Protein AF-A0A2T2TVU3-F1 (afdb_monomer_lite)

Structure (mmCIF, N/CA/C/O backbone):
data_AF-A0A2T2TVU3-F1
#
_entry.id   AF-A0A2T2TVU3-F1
#
loop_
_atom_site.group_PDB
_atom_site.id
_atom_site.type_symbol
_atom_site.label_atom_id
_atom_site.label_alt_id
_atom_site.label_comp_id
_atom_site.label_asym_id
_atom_site.label_entity_id
_atom_site.label_seq_id
_atom_site.pdbx_PDB_ins_code
_atom_site.Cartn_x
_atom_site.Cartn_y
_atom_site.Cartn_z
_atom_site.occupancy
_atom_site.B_iso_or_equiv
_atom_site.auth_seq_id
_atom_site.auth_comp_id
_atom_site.auth_asym_id
_atom_site.auth_atom_id
_atom_site.pdbx_PDB_model_num
ATOM 1 N N . MET A 1 1 ? -30.299 -0.963 51.025 1.00 73.56 1 MET A N 1
ATOM 2 C CA . MET A 1 1 ? -28.888 -1.303 50.717 1.00 73.56 1 MET A CA 1
ATOM 3 C C . MET A 1 1 ? -28.713 -1.962 49.344 1.00 73.56 1 MET A C 1
ATOM 5 O O . MET A 1 1 ? -27.757 -1.612 48.672 1.00 73.56 1 MET A O 1
ATOM 9 N N . GLY A 1 2 ? -29.642 -2.803 48.860 1.00 74.25 2 GLY A N 1
ATOM 10 C CA . GLY A 1 2 ? -29.558 -3.370 47.497 1.00 74.25 2 GLY A CA 1
ATOM 11 C C . GLY A 1 2 ? -29.650 -2.352 46.344 1.00 74.25 2 GLY A C 1
ATOM 12 O O . GLY A 1 2 ? -29.022 -2.538 45.312 1.00 74.25 2 GLY A O 1
ATOM 13 N N . GLN A 1 3 ? -30.351 -1.227 46.528 1.00 79.12 3 GLN A N 1
ATOM 14 C CA . GLN A 1 3 ? -30.522 -0.211 45.477 1.00 79.12 3 GLN A CA 1
ATOM 15 C C . GLN A 1 3 ? -29.222 0.533 45.112 1.00 79.12 3 GLN A C 1
ATOM 17 O O . GLN A 1 3 ? -28.985 0.795 43.941 1.00 79.12 3 GLN A O 1
ATOM 22 N N . GLN A 1 4 ? -28.349 0.839 46.079 1.00 75.56 4 GLN A N 1
ATOM 23 C CA . GLN A 1 4 ? -27.068 1.510 45.797 1.00 75.56 4 GLN A CA 1
ATOM 24 C C . GLN A 1 4 ? -26.039 0.565 45.166 1.00 75.56 4 GLN A C 1
ATOM 26 O O . GLN A 1 4 ? -25.264 0.979 44.311 1.00 75.56 4 GLN A O 1
ATOM 31 N N . GLN A 1 5 ? -26.062 -0.715 45.541 1.00 80.00 5 GLN A N 1
ATOM 32 C CA . GLN A 1 5 ? -25.186 -1.724 44.945 1.00 80.00 5 GLN A CA 1
ATOM 33 C C . GLN A 1 5 ? -25.555 -2.008 43.484 1.00 80.00 5 GLN A C 1
ATOM 35 O O . GLN A 1 5 ? -24.666 -2.170 42.651 1.00 80.00 5 GLN A O 1
ATOM 40 N N . LEU A 1 6 ? -26.850 -1.985 43.153 1.00 87.88 6 LEU A N 1
ATOM 41 C CA . LEU A 1 6 ? -27.307 -2.128 41.770 1.00 87.88 6 LEU A CA 1
ATOM 42 C C . LEU A 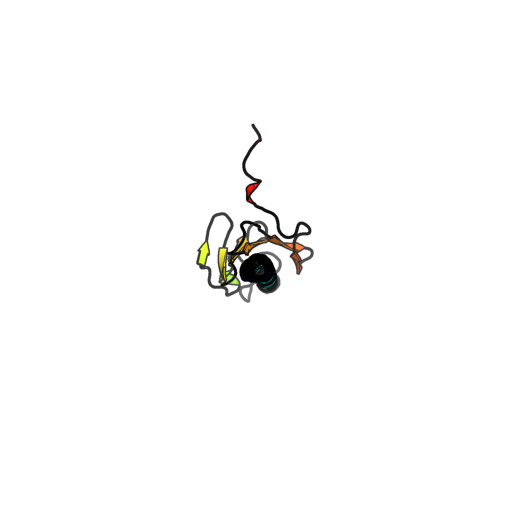1 6 ? -26.858 -0.957 40.884 1.00 87.88 6 LEU A C 1
ATOM 44 O O . LEU A 1 6 ? -26.488 -1.177 39.735 1.00 87.88 6 LEU A O 1
ATOM 48 N N . LEU A 1 7 ? -26.817 0.270 41.413 1.00 87.88 7 LEU A N 1
ATOM 49 C CA . LEU A 1 7 ? -26.373 1.439 40.645 1.00 87.88 7 LEU A CA 1
ATOM 50 C C . LEU A 1 7 ? -24.882 1.391 40.290 1.00 87.88 7 LEU A C 1
ATOM 52 O O . LEU A 1 7 ? -24.514 1.765 39.180 1.00 87.88 7 LEU A O 1
ATOM 56 N N . LEU A 1 8 ? -24.027 0.899 41.192 1.00 89.19 8 LEU A N 1
ATOM 57 C CA . LEU A 1 8 ? -22.591 0.765 40.914 1.00 89.19 8 LEU A CA 1
ATOM 58 C C . LEU A 1 8 ? -22.304 -0.298 39.850 1.00 89.19 8 LEU A C 1
ATOM 60 O O . LEU A 1 8 ? -21.421 -0.109 39.015 1.00 89.19 8 LEU A O 1
ATOM 64 N N . LEU A 1 9 ? -23.079 -1.385 39.842 1.00 90.94 9 LEU A N 1
ATOM 65 C CA . LEU A 1 9 ? -22.974 -2.418 38.813 1.00 90.94 9 LEU A CA 1
ATOM 66 C C . LEU A 1 9 ? -23.367 -1.875 37.434 1.00 90.94 9 LEU A C 1
ATOM 68 O O . LEU A 1 9 ? -22.658 -2.100 36.454 1.00 90.94 9 LEU A O 1
ATOM 72 N N . VAL A 1 10 ? -24.464 -1.117 37.370 1.00 93.81 10 VAL A N 1
ATOM 73 C CA . VAL A 1 10 ? -24.926 -0.485 36.127 1.00 93.81 10 VAL A CA 1
ATOM 74 C C . VAL A 1 10 ? -23.917 0.548 35.624 1.00 93.81 10 VAL A C 1
ATOM 76 O O . VAL A 1 10 ? -23.618 0.591 34.434 1.00 93.81 10 VAL A O 1
ATOM 79 N N . LEU A 1 11 ? -23.334 1.346 36.517 1.00 93.38 11 LEU A N 1
ATOM 80 C CA . LEU A 1 11 ? -22.298 2.298 36.130 1.00 93.38 11 LEU A CA 1
ATOM 81 C C . LEU A 1 11 ? -21.064 1.589 35.548 1.00 93.38 11 LEU A C 1
ATOM 83 O O . LEU A 1 11 ? -20.540 2.014 34.521 1.00 93.38 11 LEU A O 1
ATOM 87 N N . GLY A 1 12 ? -20.632 0.484 36.163 1.00 94.88 12 GLY A N 1
ATOM 88 C CA . GLY A 1 12 ? -19.490 -0.298 35.689 1.00 94.88 12 GLY A CA 1
ATOM 89 C C . GLY A 1 12 ? -19.687 -0.855 34.277 1.00 94.88 12 GLY A C 1
ATOM 90 O O . GLY A 1 12 ? -18.804 -0.710 33.434 1.00 94.88 12 GLY A O 1
ATOM 91 N N . ILE A 1 13 ? -20.854 -1.441 33.986 1.00 95.31 13 ILE A N 1
ATOM 92 C CA . ILE A 1 13 ? -21.112 -2.025 32.660 1.00 95.31 13 ILE A CA 1
ATOM 93 C C . ILE A 1 13 ? -21.234 -0.962 31.560 1.00 95.31 13 ILE A C 1
ATOM 95 O O . ILE A 1 13 ? -20.793 -1.206 30.439 1.00 95.31 13 ILE A O 1
ATOM 99 N N . VAL A 1 14 ? -21.752 0.232 31.873 1.00 95.75 14 VAL A N 1
ATOM 100 C CA . VAL A 1 14 ? -21.813 1.349 30.914 1.00 95.75 14 VAL A CA 1
ATOM 101 C C . VAL A 1 14 ? -20.408 1.800 30.516 1.00 95.75 14 VAL A C 1
ATOM 103 O O . VAL A 1 14 ? -20.136 1.986 29.331 1.00 95.75 14 VAL A O 1
ATOM 106 N N . ILE A 1 15 ? -19.497 1.923 31.485 1.00 95.56 15 ILE A N 1
ATOM 107 C CA . ILE A 1 15 ? -18.110 2.327 31.218 1.00 95.56 15 ILE A CA 1
ATOM 108 C C . ILE A 1 15 ? -17.402 1.284 30.343 1.00 95.56 15 ILE A C 1
ATOM 110 O O . ILE A 1 15 ? -16.770 1.645 29.352 1.00 95.56 15 ILE A O 1
ATOM 114 N N . VAL A 1 16 ? -17.542 -0.008 30.666 1.00 96.94 16 VAL A N 1
ATOM 115 C CA . VAL A 1 16 ? -16.946 -1.090 29.862 1.00 96.94 16 VAL A CA 1
ATOM 116 C C . VAL A 1 16 ? -17.532 -1.110 28.447 1.00 96.94 16 VAL A C 1
ATOM 118 O O . VAL A 1 16 ? -16.780 -1.246 27.486 1.00 96.94 16 VAL A O 1
ATOM 121 N N . GLY A 1 17 ? -18.846 -0.913 28.300 1.00 96.94 17 GLY A N 1
ATOM 122 C CA . GLY A 1 17 ? -19.506 -0.876 26.993 1.00 96.94 17 GLY A CA 1
ATOM 123 C C . GLY A 1 17 ? -18.943 0.210 26.073 1.00 96.94 17 GLY A C 1
ATOM 124 O O . GLY A 1 17 ? -18.627 -0.069 24.918 1.00 96.94 17 GLY A O 1
ATOM 125 N N . LEU A 1 18 ? -18.743 1.424 26.594 1.00 96.19 18 LEU A N 1
ATOM 126 C CA . LEU A 1 18 ? -18.152 2.522 25.821 1.00 96.19 18 LEU A CA 1
ATOM 127 C C . LEU A 1 18 ? -16.678 2.270 25.480 1.00 96.19 18 LEU A C 1
ATOM 129 O O . LEU A 1 18 ? -16.248 2.571 24.367 1.00 96.19 18 LEU A O 1
ATOM 133 N N . ALA A 1 19 ? -15.914 1.686 26.406 1.00 96.19 19 ALA A N 1
ATOM 134 C CA . ALA A 1 19 ? -14.506 1.372 26.179 1.00 96.19 19 ALA A CA 1
ATOM 135 C C . ALA A 1 19 ? -14.308 0.349 25.047 1.00 96.19 19 ALA A C 1
ATOM 137 O O . ALA A 1 19 ? -13.383 0.495 24.251 1.00 96.19 19 ALA A O 1
ATOM 138 N N . VAL A 1 20 ? -15.185 -0.656 24.939 1.00 97.06 20 VAL A N 1
ATOM 139 C CA . VAL A 1 20 ? -15.116 -1.660 23.863 1.00 97.06 20 VAL A CA 1
ATOM 140 C C . VAL A 1 20 ? -15.376 -1.024 22.499 1.00 97.06 20 VAL A C 1
ATOM 142 O O . VAL A 1 20 ? -14.613 -1.269 21.570 1.00 97.06 20 VAL A O 1
ATOM 145 N N . VAL A 1 21 ? -16.398 -0.172 22.377 1.00 96.38 21 VAL A N 1
ATOM 146 C CA . VAL A 1 21 ? -16.713 0.501 21.103 1.00 96.38 21 VAL A CA 1
ATOM 147 C C . VAL A 1 21 ? -15.573 1.423 20.670 1.00 96.38 21 VAL A C 1
ATOM 149 O O . VAL A 1 21 ? -15.148 1.369 19.519 1.00 96.38 21 VAL A O 1
ATOM 152 N N . ALA A 1 22 ? -15.022 2.214 21.596 1.00 95.62 22 ALA A N 1
ATOM 153 C CA . ALA A 1 22 ? -13.868 3.064 21.307 1.00 95.62 22 ALA A CA 1
ATOM 154 C C . ALA A 1 22 ? -12.628 2.243 20.908 1.00 95.62 22 ALA A C 1
ATOM 156 O O . ALA A 1 22 ? -11.895 2.629 20.001 1.00 95.62 22 ALA A O 1
ATOM 157 N N . GLY A 1 23 ? -12.409 1.092 21.555 1.00 95.81 23 GLY A N 1
ATOM 158 C CA . GLY A 1 23 ? -11.314 0.183 21.221 1.00 95.81 23 GLY A CA 1
ATOM 159 C C . GLY A 1 23 ? -11.445 -0.435 19.828 1.00 95.81 23 GLY A C 1
ATOM 160 O O . GLY A 1 23 ? -10.455 -0.507 19.106 1.00 95.81 23 GLY A O 1
ATOM 161 N N . ILE A 1 24 ? -12.655 -0.843 19.435 1.00 95.44 24 ILE A N 1
ATOM 162 C CA . ILE A 1 24 ? -12.926 -1.400 18.101 1.00 95.44 24 ILE A CA 1
ATOM 163 C C . ILE A 1 24 ? -12.721 -0.333 17.025 1.00 95.44 24 ILE A C 1
ATOM 165 O O . ILE A 1 24 ? -11.991 -0.581 16.072 1.00 95.44 24 ILE A O 1
ATOM 169 N N . SER A 1 25 ? -13.280 0.864 17.217 1.00 93.94 25 SER A N 1
ATOM 170 C CA . SER A 1 25 ? -13.116 1.973 16.268 1.00 93.94 25 SER A CA 1
ATOM 171 C C . SER A 1 25 ? -11.638 2.319 16.058 1.00 93.94 25 SER A C 1
ATOM 173 O O . SER A 1 25 ? -11.176 2.389 14.925 1.00 93.94 25 SER A O 1
ATOM 175 N N . ALA A 1 26 ? -10.854 2.421 17.135 1.00 94.56 26 ALA A N 1
ATOM 176 C CA . ALA A 1 26 ? -9.418 2.661 17.013 1.00 94.56 26 ALA A CA 1
ATOM 177 C C . ALA A 1 26 ? -8.681 1.508 16.306 1.00 94.56 26 ALA A C 1
ATOM 179 O O . ALA A 1 26 ? -7.684 1.735 15.622 1.00 94.56 26 ALA A O 1
ATOM 180 N N . PHE A 1 27 ? -9.126 0.262 16.478 1.00 94.12 27 PHE A N 1
ATOM 181 C CA . PHE A 1 27 ? -8.537 -0.886 15.792 1.00 94.12 27 PHE A CA 1
ATOM 182 C C . PHE A 1 27 ? -8.821 -0.858 14.284 1.00 94.12 27 PHE A C 1
ATOM 184 O O . PHE A 1 27 ? -7.918 -1.121 13.494 1.00 94.12 27 PHE A O 1
ATOM 191 N N . GLU A 1 28 ? -10.037 -0.497 13.877 1.00 92.31 28 GLU A N 1
ATOM 192 C CA . GLU A 1 28 ? -10.416 -0.320 12.469 1.00 92.31 28 GLU A CA 1
ATOM 193 C C . GLU A 1 28 ? -9.588 0.779 11.791 1.00 92.31 28 GLU A C 1
ATOM 195 O O . GLU A 1 28 ? -9.017 0.535 10.728 1.00 92.31 28 GLU A O 1
ATOM 200 N N . ASP A 1 29 ? -9.418 1.934 12.438 1.00 91.69 29 ASP A N 1
ATOM 201 C CA . ASP A 1 29 ? -8.596 3.034 11.913 1.00 91.69 29 ASP A CA 1
ATOM 202 C C . ASP A 1 29 ? -7.121 2.626 11.743 1.00 91.69 29 ASP A C 1
ATOM 204 O O . ASP A 1 29 ? -6.473 2.941 10.741 1.00 91.69 29 ASP A O 1
ATOM 208 N N . ASN A 1 30 ? -6.573 1.885 12.714 1.00 92.88 30 ASN A N 1
ATOM 209 C CA . ASN A 1 30 ? -5.197 1.389 12.639 1.00 92.88 30 ASN A CA 1
ATOM 210 C C . ASN A 1 30 ? -5.016 0.336 11.537 1.00 92.88 30 ASN A C 1
ATOM 212 O O . ASN A 1 30 ? -3.973 0.326 10.882 1.00 92.88 30 ASN A O 1
ATOM 216 N N . GLN A 1 31 ? -6.007 -0.533 11.316 1.00 91.50 31 GLN A N 1
ATOM 217 C CA . GLN A 1 31 ? -5.973 -1.500 10.216 1.00 91.50 31 GLN A CA 1
ATOM 218 C C . GLN A 1 31 ? -5.961 -0.790 8.861 1.00 91.50 31 GLN A C 1
ATOM 220 O O . GLN A 1 31 ? -5.078 -1.069 8.054 1.00 91.50 31 GLN A O 1
ATOM 225 N N . GLN A 1 32 ? -6.854 0.183 8.650 1.00 91.25 32 GLN A N 1
ATOM 226 C CA . GLN A 1 32 ? -6.899 0.971 7.412 1.00 91.25 32 GLN A CA 1
ATOM 227 C C . GLN A 1 32 ? -5.562 1.665 7.136 1.00 91.25 32 GLN A C 1
ATOM 229 O O . GLN A 1 32 ? -5.026 1.591 6.031 1.00 91.25 32 GLN A O 1
ATOM 234 N N . LYS A 1 33 ? -4.971 2.296 8.156 1.00 91.00 33 LYS A N 1
ATOM 235 C CA . LYS A 1 33 ? -3.660 2.937 8.020 1.00 91.00 33 LYS A CA 1
ATOM 236 C C . LYS A 1 33 ? -2.558 1.933 7.669 1.00 91.00 33 LYS A C 1
ATOM 238 O O . LYS A 1 33 ? -1.755 2.197 6.781 1.00 91.00 33 LYS A O 1
ATOM 243 N N . SER A 1 34 ? -2.537 0.776 8.331 1.00 92.75 34 SER A N 1
ATOM 244 C CA . SER A 1 34 ? -1.543 -0.264 8.057 1.00 92.75 34 SER A CA 1
ATOM 245 C C . SER A 1 34 ? -1.672 -0.844 6.646 1.00 92.75 34 SER A C 1
ATOM 247 O O . SER A 1 34 ? -0.655 -1.186 6.048 1.00 92.75 34 SER A O 1
ATOM 249 N N . GLU A 1 35 ? -2.891 -0.979 6.118 1.00 92.50 35 GLU A N 1
ATOM 250 C CA . GLU A 1 35 ? -3.128 -1.416 4.736 1.00 92.50 35 GLU A CA 1
ATOM 251 C C . GLU A 1 35 ? -2.604 -0.389 3.731 1.00 92.50 35 GLU A C 1
ATOM 253 O O . GLU A 1 35 ? -1.889 -0.753 2.796 1.00 92.50 35 GLU A O 1
ATOM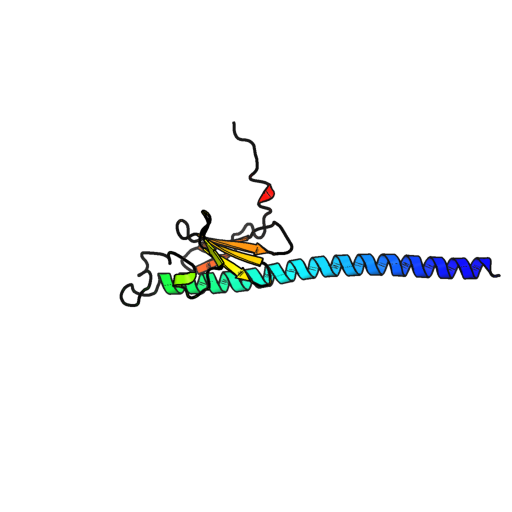 258 N N . LYS A 1 36 ? -2.896 0.897 3.962 1.00 91.88 36 LYS A N 1
ATOM 259 C CA . LYS A 1 36 ? -2.392 2.009 3.148 1.00 91.88 36 LYS A CA 1
ATOM 260 C C . LYS A 1 36 ? -0.861 2.038 3.116 1.00 91.88 36 LYS A C 1
ATOM 262 O O . LYS A 1 36 ? -0.272 2.082 2.039 1.00 91.88 36 LYS A O 1
ATOM 267 N N . ASP A 1 37 ? -0.211 1.944 4.273 1.00 92.88 37 ASP A N 1
ATOM 268 C CA . ASP A 1 37 ? 1.255 1.935 4.371 1.00 92.88 37 ASP A CA 1
ATOM 269 C C . ASP A 1 37 ? 1.874 0.714 3.659 1.00 92.88 37 ASP A C 1
ATOM 271 O O . ASP A 1 37 ? 2.909 0.830 2.995 1.00 92.88 37 ASP A O 1
ATOM 275 N N . ALA A 1 38 ? 1.232 -0.458 3.756 1.00 93.44 38 ALA A N 1
ATOM 276 C CA . ALA A 1 38 ? 1.670 -1.668 3.061 1.00 93.44 38 ALA A CA 1
ATOM 277 C C . ALA A 1 38 ? 1.561 -1.526 1.535 1.00 93.44 38 ALA A C 1
ATOM 279 O O . ALA A 1 38 ? 2.503 -1.877 0.822 1.00 93.44 38 ALA A O 1
ATOM 280 N N . LEU A 1 39 ? 0.454 -0.968 1.035 1.00 93.06 39 LEU A N 1
ATOM 281 C CA . LEU A 1 39 ? 0.263 -0.713 -0.394 1.00 93.06 39 LEU A CA 1
ATOM 282 C C . LEU A 1 39 ? 1.230 0.324 -0.942 1.00 93.06 39 LEU A C 1
ATOM 284 O O . LEU A 1 39 ? 1.751 0.134 -2.034 1.00 93.06 39 LEU A O 1
ATOM 288 N N . VAL A 1 40 ? 1.506 1.388 -0.191 1.00 92.62 40 VAL A N 1
ATOM 289 C CA . VAL A 1 40 ? 2.521 2.375 -0.573 1.00 92.62 40 VAL A CA 1
ATOM 290 C C . VAL A 1 40 ? 3.882 1.703 -0.723 1.00 92.62 40 VAL A C 1
ATOM 292 O O . VAL A 1 40 ? 4.560 1.910 -1.723 1.00 92.62 40 VAL A O 1
ATOM 295 N N . ASN A 1 41 ? 4.287 0.868 0.237 1.00 93.31 41 ASN A N 1
ATOM 296 C CA . ASN A 1 41 ? 5.564 0.160 0.161 1.00 93.31 41 ASN A CA 1
ATOM 297 C C . ASN A 1 41 ? 5.632 -0.755 -1.075 1.00 93.31 41 ASN A C 1
ATOM 299 O O . ASN A 1 41 ? 6.607 -0.723 -1.827 1.00 93.31 41 ASN A O 1
ATOM 303 N N . GLU A 1 42 ? 4.567 -1.518 -1.320 1.00 93.12 42 GLU A N 1
ATOM 304 C CA . GLU A 1 42 ? 4.465 -2.407 -2.476 1.00 93.12 42 GLU A CA 1
ATOM 305 C C . GLU A 1 42 ? 4.474 -1.632 -3.802 1.00 93.12 42 GLU A C 1
ATOM 307 O O . GLU A 1 42 ? 5.231 -1.972 -4.710 1.00 93.12 42 GLU A O 1
ATOM 312 N N . GLY A 1 43 ? 3.693 -0.557 -3.893 1.00 91.94 43 GLY A N 1
ATOM 313 C CA . GLY A 1 43 ? 3.632 0.327 -5.051 1.00 91.94 43 GLY A CA 1
ATOM 314 C C . GLY A 1 43 ? 4.973 0.988 -5.350 1.00 91.94 43 GLY A C 1
ATOM 315 O O . GLY A 1 43 ? 5.391 1.036 -6.502 1.00 91.94 43 GLY A O 1
ATOM 316 N N . MET A 1 44 ? 5.706 1.422 -4.321 1.00 92.50 44 MET A N 1
ATOM 317 C CA . MET A 1 44 ? 7.055 1.978 -4.474 1.00 92.50 44 MET A CA 1
ATOM 318 C C . MET A 1 44 ? 8.058 0.929 -4.964 1.00 92.50 44 MET A C 1
ATOM 320 O O . MET A 1 44 ? 8.945 1.244 -5.766 1.00 92.50 44 MET A O 1
ATOM 324 N N . ARG A 1 45 ? 7.918 -0.329 -4.522 1.00 92.81 45 ARG A N 1
ATOM 325 C CA . ARG A 1 45 ? 8.724 -1.441 -5.040 1.00 92.81 45 ARG A CA 1
ATOM 326 C C . ARG A 1 45 ? 8.430 -1.684 -6.518 1.00 92.81 45 ARG A C 1
ATOM 328 O O . ARG A 1 45 ? 9.363 -1.668 -7.314 1.00 92.81 45 ARG A O 1
ATOM 335 N N . ILE A 1 46 ? 7.152 -1.809 -6.881 1.00 92.31 46 ILE A N 1
ATOM 336 C CA . ILE A 1 46 ? 6.713 -1.967 -8.276 1.00 92.31 46 ILE A CA 1
ATOM 337 C C . ILE A 1 46 ? 7.225 -0.807 -9.127 1.00 92.31 46 ILE A C 1
ATOM 339 O O . ILE A 1 46 ? 7.803 -1.030 -10.184 1.00 92.31 46 ILE A O 1
ATOM 343 N N . GLY A 1 47 ? 7.090 0.429 -8.650 1.00 91.38 47 GLY A N 1
ATOM 344 C CA . GLY A 1 47 ? 7.591 1.600 -9.356 1.00 91.38 47 GLY A CA 1
ATOM 345 C C . GLY A 1 47 ? 9.105 1.555 -9.576 1.00 91.38 47 GLY A C 1
ATOM 346 O O . GLY A 1 47 ? 9.599 1.907 -10.646 1.00 91.38 47 GLY A O 1
ATOM 347 N N . THR A 1 48 ? 9.863 1.057 -8.601 1.00 91.75 48 THR A N 1
ATOM 348 C CA . THR A 1 48 ? 11.310 0.869 -8.763 1.00 91.75 48 THR A CA 1
ATOM 349 C C . THR A 1 48 ? 11.618 -0.163 -9.849 1.00 91.75 48 THR A C 1
ATOM 351 O O . THR A 1 48 ? 12.511 0.066 -10.665 1.00 91.75 48 THR A O 1
ATOM 354 N N . ASP A 1 49 ? 10.860 -1.258 -9.909 1.00 92.12 49 ASP A N 1
ATOM 355 C CA . ASP A 1 49 ? 11.023 -2.303 -10.924 1.00 92.12 49 ASP A CA 1
ATOM 356 C C . ASP A 1 49 ? 10.605 -1.822 -12.325 1.00 92.12 49 ASP A C 1
ATOM 358 O O . ASP A 1 49 ? 11.292 -2.109 -13.309 1.00 92.12 49 ASP A O 1
ATOM 362 N N . VAL A 1 50 ? 9.550 -1.005 -12.416 1.00 90.94 50 VAL A N 1
ATOM 363 C CA . VAL A 1 50 ? 9.136 -0.295 -13.639 1.00 90.94 50 VAL A CA 1
ATOM 364 C C . VAL A 1 50 ? 10.255 0.618 -14.136 1.00 90.94 50 VAL A C 1
ATOM 366 O O . VAL A 1 50 ? 10.657 0.519 -15.296 1.00 90.94 50 VAL A O 1
ATOM 369 N N . MET A 1 51 ? 10.848 1.434 -13.260 1.00 89.75 51 MET A N 1
ATOM 370 C CA . MET A 1 51 ? 11.981 2.290 -13.633 1.00 89.75 51 MET A CA 1
ATOM 371 C C . MET A 1 51 ? 13.239 1.493 -13.989 1.00 89.75 51 MET A C 1
ATOM 373 O O . MET A 1 51 ? 14.016 1.906 -14.853 1.00 89.75 51 MET A O 1
ATOM 377 N N . ALA A 1 52 ? 13.465 0.352 -13.338 1.00 90.50 52 ALA A N 1
ATOM 378 C CA . ALA A 1 52 ? 14.572 -0.536 -13.666 1.00 90.50 52 ALA A CA 1
ATOM 379 C C . ALA A 1 52 ? 14.387 -1.182 -15.047 1.00 90.50 52 ALA A C 1
ATOM 381 O O . ALA A 1 52 ? 15.369 -1.350 -15.771 1.00 90.50 52 ALA A O 1
ATOM 382 N N . ASN A 1 53 ? 13.152 -1.519 -15.431 1.00 90.38 53 ASN A N 1
ATOM 383 C CA . ASN A 1 53 ? 12.831 -1.997 -16.773 1.00 90.38 53 ASN A CA 1
ATOM 384 C C . ASN A 1 53 ? 12.999 -0.884 -17.815 1.00 90.38 53 ASN A C 1
ATOM 386 O O . ASN A 1 53 ? 13.685 -1.105 -18.811 1.00 90.38 53 ASN A O 1
ATOM 390 N N . TYR A 1 54 ? 12.503 0.322 -17.527 1.00 89.56 54 TYR A N 1
ATOM 391 C CA . TYR A 1 54 ? 12.685 1.501 -18.378 1.00 89.56 54 TYR A CA 1
ATOM 392 C C . TYR A 1 54 ? 14.169 1.764 -18.685 1.00 89.56 54 TYR A C 1
ATOM 394 O O . TYR A 1 54 ? 14.549 1.907 -19.842 1.00 89.56 54 TYR A O 1
ATOM 402 N N . LYS A 1 55 ? 15.044 1.734 -17.669 1.00 89.25 55 LYS A N 1
ATOM 403 C CA . LYS A 1 55 ? 16.498 1.959 -17.830 1.00 89.25 55 LYS A CA 1
ATOM 404 C C . LYS A 1 55 ? 17.261 0.759 -18.401 1.00 89.25 55 LYS A C 1
ATOM 406 O O . LYS A 1 55 ? 18.447 0.870 -18.715 1.00 89.25 55 LYS A O 1
ATOM 411 N N . LYS A 1 56 ? 16.640 -0.419 -18.485 1.00 90.00 56 LYS A N 1
ATOM 412 C CA . LYS A 1 56 ? 17.299 -1.617 -19.013 1.00 90.00 56 LYS A CA 1
ATOM 413 C C . LYS A 1 56 ? 17.384 -1.512 -20.547 1.00 90.00 56 LYS A C 1
ATOM 415 O O . LYS A 1 56 ? 16.372 -1.220 -21.174 1.00 90.00 56 LYS A O 1
ATOM 420 N N . PRO A 1 57 ? 18.541 -1.805 -21.175 1.00 87.69 57 PRO A N 1
ATOM 421 C CA . PRO A 1 57 ? 18.677 -1.761 -22.631 1.00 87.69 57 PRO A CA 1
ATOM 422 C C . PRO A 1 57 ? 17.700 -2.697 -23.352 1.00 87.69 57 PRO A C 1
ATOM 424 O O . PRO A 1 57 ? 17.482 -3.828 -22.906 1.00 87.69 57 PRO A O 1
ATOM 427 N N . GLU A 1 58 ? 17.219 -2.285 -24.526 1.00 87.75 58 GLU A N 1
ATOM 428 C CA . GLU A 1 58 ? 16.291 -3.073 -25.358 1.00 87.75 58 GLU A CA 1
ATOM 429 C C . GLU A 1 58 ? 16.825 -4.471 -25.700 1.00 87.75 58 GLU A C 1
ATOM 431 O O . GLU A 1 58 ? 16.088 -5.454 -25.708 1.00 87.75 58 GLU A O 1
ATOM 436 N N . GLN A 1 59 ? 18.143 -4.598 -25.899 1.00 86.44 59 GLN A N 1
ATOM 437 C CA . GLN A 1 59 ? 18.804 -5.877 -26.200 1.00 86.44 59 GLN A CA 1
ATOM 438 C C . GLN A 1 59 ? 18.650 -6.924 -25.084 1.00 86.44 59 GLN A C 1
ATOM 440 O O . GLN A 1 59 ? 18.867 -8.112 -25.321 1.00 86.44 59 GLN A O 1
ATOM 445 N N . LEU A 1 60 ? 18.297 -6.494 -23.869 1.00 86.12 60 LEU A N 1
ATOM 446 C CA . LEU A 1 60 ? 18.047 -7.349 -22.708 1.00 86.12 60 LEU A CA 1
ATOM 447 C C . LEU A 1 60 ? 16.549 -7.446 -22.361 1.00 86.12 60 LEU A C 1
ATOM 449 O O . LEU A 1 60 ? 16.216 -7.907 -21.267 1.00 86.12 60 LEU A O 1
ATOM 453 N N . GLY A 1 61 ? 15.662 -7.012 -23.264 1.00 81.69 61 GLY A N 1
ATOM 454 C CA . GLY A 1 61 ? 14.210 -7.014 -23.068 1.00 81.69 61 GLY A CA 1
ATOM 455 C C . GLY A 1 61 ? 13.706 -5.913 -22.131 1.00 81.69 61 GLY A C 1
ATOM 456 O O . GLY A 1 61 ? 12.738 -6.139 -21.412 1.00 81.69 61 GLY A O 1
ATOM 457 N N . GLY A 1 62 ? 14.408 -4.777 -22.066 1.00 86.75 62 GLY A N 1
ATOM 458 C CA . GLY A 1 62 ? 13.972 -3.575 -21.346 1.00 86.75 62 GLY A CA 1
ATOM 459 C C . GLY A 1 62 ? 13.506 -2.451 -22.272 1.00 86.75 62 GLY A C 1
ATOM 460 O O . GLY A 1 62 ? 13.442 -2.632 -23.485 1.00 86.75 62 GLY A O 1
ATOM 461 N N . GLY A 1 63 ? 13.217 -1.293 -21.679 1.00 83.88 63 GLY A N 1
ATOM 462 C CA . GLY A 1 63 ? 12.656 -0.118 -22.346 1.00 83.88 63 GLY A CA 1
ATOM 463 C C . GLY A 1 63 ? 13.651 0.837 -23.011 1.00 83.88 63 GLY A C 1
ATOM 464 O O . GLY A 1 63 ? 13.231 1.757 -23.704 1.00 83.88 63 GLY A O 1
ATOM 465 N N . GLY A 1 64 ? 14.958 0.658 -22.794 1.00 86.19 64 GLY A N 1
ATOM 466 C CA . GLY A 1 64 ? 16.006 1.439 -23.461 1.00 86.19 64 GLY A CA 1
ATOM 467 C C . GLY A 1 64 ? 15.996 2.945 -23.182 1.00 86.19 64 GLY A C 1
ATOM 468 O O . GLY A 1 64 ? 16.558 3.690 -23.972 1.00 86.19 64 GLY A O 1
ATOM 469 N N . GLU A 1 65 ? 15.365 3.391 -22.093 1.00 84.81 65 GLU A N 1
ATOM 470 C CA . GLU A 1 65 ? 15.039 4.800 -21.810 1.00 84.81 65 GLU A CA 1
ATOM 471 C C . GLU A 1 65 ? 14.100 5.451 -22.851 1.00 84.81 65 GLU A C 1
ATOM 473 O O . GLU A 1 65 ? 13.917 6.668 -22.870 1.00 84.81 65 GLU A O 1
ATOM 478 N N . GLU A 1 66 ? 13.444 4.649 -23.690 1.00 84.88 66 GLU A N 1
ATOM 479 C CA . GLU A 1 66 ? 12.495 5.111 -24.710 1.00 84.88 66 GLU A CA 1
ATOM 480 C C . GLU A 1 66 ? 11.055 4.686 -24.399 1.00 84.88 66 GLU A C 1
ATOM 482 O O . GLU A 1 66 ? 10.112 5.389 -24.762 1.00 84.88 66 GLU A O 1
ATOM 487 N N . SER A 1 67 ? 10.869 3.564 -23.696 1.00 85.94 67 SER A N 1
ATOM 488 C CA . SER A 1 67 ? 9.551 2.976 -23.454 1.00 85.94 67 SER A CA 1
ATOM 489 C C . SER A 1 67 ? 9.399 2.433 -22.034 1.00 85.94 67 SER A C 1
ATOM 491 O O . SER A 1 67 ? 10.314 1.830 -21.476 1.00 85.94 67 SER A O 1
ATOM 493 N N . TYR A 1 68 ? 8.229 2.649 -21.438 1.00 88.69 68 TYR A N 1
ATOM 494 C CA . TYR A 1 68 ? 7.837 2.009 -20.185 1.00 88.69 68 TYR A CA 1
ATOM 495 C C . TYR A 1 68 ? 7.318 0.583 -20.453 1.00 88.69 68 TYR A C 1
ATOM 497 O O . TYR A 1 68 ? 6.890 0.297 -21.574 1.00 88.69 68 TYR A O 1
ATOM 505 N N . PRO A 1 69 ? 7.364 -0.335 -19.465 1.00 88.88 69 PRO A N 1
ATOM 506 C CA . PRO A 1 69 ? 6.757 -1.655 -19.622 1.00 88.88 69 PRO A CA 1
ATOM 507 C C . PRO A 1 69 ? 5.276 -1.527 -20.003 1.00 88.88 69 PRO A C 1
ATOM 509 O O . PRO A 1 69 ? 4.583 -0.641 -19.523 1.00 88.88 69 PRO A O 1
ATOM 512 N N . SER A 1 70 ? 4.778 -2.418 -20.858 1.00 88.38 70 SER A N 1
ATOM 513 C CA . SER A 1 70 ? 3.376 -2.368 -21.302 1.00 88.38 70 SER A CA 1
ATOM 514 C C . SER A 1 70 ? 2.406 -2.919 -20.258 1.00 88.38 70 SER A C 1
ATOM 516 O O . SER A 1 70 ? 1.221 -2.607 -20.260 1.00 88.38 70 SER A O 1
ATOM 518 N N . SER A 1 71 ? 2.915 -3.754 -19.353 1.00 89.38 71 SER A N 1
ATOM 519 C CA . SER A 1 71 ? 2.139 -4.377 -18.291 1.00 89.38 71 SER A CA 1
ATOM 520 C C . SER A 1 71 ? 3.008 -4.679 -17.073 1.00 89.38 71 SER A C 1
ATOM 522 O O . SER A 1 71 ? 4.230 -4.827 -17.169 1.00 89.38 71 SER A O 1
ATOM 524 N N . LEU A 1 72 ? 2.370 -4.895 -15.920 1.00 90.75 72 LEU A N 1
ATOM 525 C CA . LEU A 1 72 ? 3.063 -5.385 -14.718 1.00 90.75 72 LEU A CA 1
ATOM 526 C C . LEU A 1 72 ? 3.693 -6.776 -14.919 1.00 90.75 72 LEU A C 1
ATOM 528 O O . LEU A 1 72 ? 4.635 -7.157 -14.221 1.00 90.75 72 LEU A O 1
ATOM 532 N N . LYS A 1 73 ? 3.234 -7.529 -15.921 1.00 91.12 73 LYS A N 1
ATOM 533 C CA . LYS A 1 73 ? 3.812 -8.822 -16.282 1.00 91.12 73 LYS A CA 1
ATOM 534 C C . LYS A 1 73 ? 5.227 -8.691 -16.841 1.00 91.12 73 LYS A C 1
ATOM 536 O O . LYS A 1 73 ? 6.064 -9.552 -16.568 1.00 91.12 73 LYS A O 1
ATOM 541 N N . ASP A 1 74 ? 5.519 -7.603 -17.550 1.00 89.19 74 ASP A N 1
ATOM 542 C CA . ASP A 1 74 ? 6.845 -7.334 -18.130 1.00 89.19 74 ASP A CA 1
ATOM 543 C C . ASP A 1 74 ? 7.904 -7.038 -17.056 1.00 89.19 74 ASP A C 1
ATOM 545 O O . ASP A 1 74 ? 9.108 -7.186 -17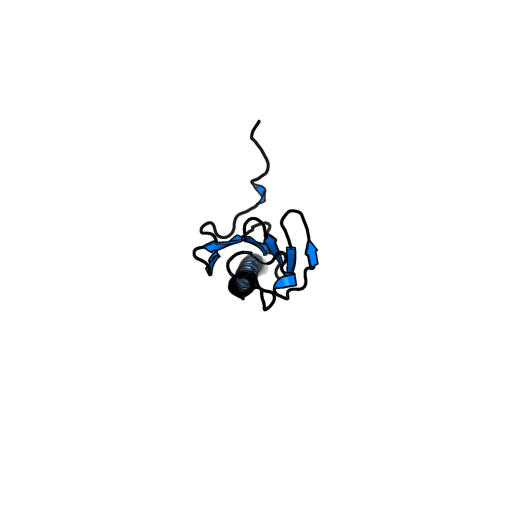.280 1.00 89.19 74 ASP A O 1
ATOM 549 N N . VAL A 1 75 ? 7.450 -6.662 -15.858 1.00 91.06 75 VAL A N 1
ATOM 550 C CA . VAL A 1 75 ? 8.275 -6.474 -14.657 1.00 91.06 75 VAL A CA 1
ATOM 551 C C . VAL A 1 75 ? 8.184 -7.644 -13.673 1.00 91.06 75 VAL A C 1
ATOM 553 O O . VAL A 1 75 ? 8.804 -7.606 -12.615 1.00 91.06 75 VAL A O 1
ATOM 556 N N . GLY A 1 76 ? 7.504 -8.733 -14.048 1.00 89.81 76 GLY A N 1
ATOM 557 C CA . GLY A 1 76 ? 7.514 -10.004 -13.316 1.00 89.81 76 GLY A CA 1
ATOM 558 C C . GLY A 1 76 ? 6.411 -10.177 -12.271 1.00 89.81 76 GLY A C 1
ATOM 559 O O . GLY A 1 76 ? 6.495 -11.102 -11.462 1.00 89.81 76 GLY A O 1
ATOM 560 N N . TYR A 1 77 ? 5.383 -9.331 -12.287 1.00 91.62 77 TYR A N 1
ATOM 561 C CA . TYR A 1 77 ? 4.234 -9.436 -11.391 1.00 91.62 77 TYR A CA 1
ATOM 562 C C . TYR A 1 77 ? 3.088 -10.213 -12.051 1.00 91.62 77 TYR A C 1
ATOM 564 O O . TYR A 1 77 ? 2.884 -10.144 -13.265 1.00 91.62 77 TYR A O 1
ATOM 572 N N . ASP A 1 78 ? 2.341 -10.974 -11.249 1.00 91.06 78 ASP A N 1
ATOM 573 C CA . ASP A 1 78 ? 1.215 -11.770 -11.743 1.00 91.06 78 ASP A CA 1
ATOM 574 C C . ASP A 1 78 ? -0.023 -10.886 -11.918 1.00 91.06 78 ASP A C 1
ATOM 576 O O . ASP A 1 78 ? -0.650 -10.471 -10.945 1.00 91.06 78 ASP A O 1
ATOM 580 N N . VAL A 1 79 ? -0.348 -10.553 -13.164 1.00 90.25 79 VAL A N 1
ATOM 581 C CA . VAL A 1 79 ? -1.482 -9.682 -13.485 1.00 90.25 79 VAL A CA 1
ATOM 582 C C . VAL A 1 79 ? -2.783 -10.450 -13.272 1.00 90.25 79 VAL A C 1
ATOM 584 O O . VAL A 1 79 ? -3.066 -11.428 -13.963 1.00 90.25 79 VAL A O 1
ATOM 587 N N . THR A 1 80 ? -3.588 -9.995 -12.315 1.00 88.69 80 THR A N 1
ATOM 588 C CA . THR A 1 80 ? -4.869 -10.615 -11.950 1.00 88.69 80 THR A CA 1
ATOM 589 C C . THR A 1 80 ? -6.042 -10.080 -12.768 1.00 88.69 80 THR A C 1
ATOM 591 O O . THR A 1 80 ? -7.110 -10.695 -12.795 1.00 88.69 80 THR A O 1
ATOM 594 N N . GLY A 1 81 ? -5.846 -8.970 -13.481 1.00 85.94 81 GLY A N 1
ATOM 595 C CA . GLY A 1 81 ? -6.793 -8.435 -14.452 1.00 85.94 81 GLY A CA 1
ATOM 596 C C . GLY A 1 81 ? -6.192 -7.301 -15.275 1.00 85.94 81 GLY A C 1
ATOM 597 O O . GLY A 1 81 ? -5.238 -6.660 -14.854 1.00 85.94 81 GLY A O 1
ATOM 598 N N . GLU A 1 82 ? -6.769 -7.046 -16.444 1.00 83.00 82 GLU A N 1
ATOM 599 C CA . GLU A 1 82 ? -6.433 -5.904 -17.297 1.00 83.00 82 GLU A CA 1
ATOM 600 C C . GLU A 1 82 ? -7.736 -5.182 -17.639 1.00 83.00 82 GLU A C 1
ATOM 602 O O . GLU A 1 82 ? -8.725 -5.816 -18.026 1.00 83.00 82 GLU A O 1
ATOM 607 N N . ASN A 1 83 ? -7.768 -3.869 -17.450 1.00 77.06 83 ASN A N 1
ATOM 608 C CA . ASN A 1 83 ? -8.908 -3.023 -17.788 1.00 77.06 83 ASN A CA 1
ATOM 609 C C . ASN A 1 83 ? -8.428 -1.769 -18.534 1.00 77.06 83 ASN A C 1
ATOM 611 O O . ASN A 1 83 ? -7.253 -1.644 -18.865 1.00 77.06 83 ASN A O 1
ATOM 615 N N . SER A 1 84 ? -9.341 -0.838 -18.810 1.00 77.19 84 SER A N 1
ATOM 616 C CA . SER A 1 84 ? -8.992 0.435 -19.452 1.00 77.19 84 SER A CA 1
ATOM 617 C C . SER A 1 84 ? -8.083 1.332 -18.600 1.00 77.19 84 SER A C 1
ATOM 619 O O . SER A 1 84 ? -7.562 2.299 -19.135 1.00 77.19 84 SER A O 1
ATOM 621 N N . GLU A 1 85 ? -7.920 1.039 -17.303 1.00 75.88 85 GLU A N 1
ATOM 622 C CA . GLU A 1 85 ? -6.997 1.733 -16.386 1.00 75.88 85 GLU A CA 1
ATOM 623 C C . GLU A 1 85 ? -5.604 1.069 -16.362 1.00 75.88 85 GLU A C 1
ATOM 625 O O . GLU A 1 85 ? -4.677 1.614 -15.773 1.00 75.88 85 GLU A O 1
ATOM 630 N N . GLY A 1 86 ? -5.446 -0.108 -16.986 1.00 85.50 86 GLY A N 1
ATOM 631 C CA . GLY A 1 86 ? -4.173 -0.803 -17.142 1.00 85.50 86 GLY A CA 1
ATOM 632 C C . GLY A 1 86 ? -4.103 -2.177 -16.467 1.00 85.50 86 GLY A C 1
ATOM 633 O O . GLY A 1 86 ? -5.097 -2.893 -16.317 1.00 85.50 86 GLY A O 1
ATOM 634 N N . SER A 1 87 ? -2.886 -2.593 -16.111 1.00 90.62 87 SER A N 1
ATOM 635 C CA . SER A 1 87 ? -2.608 -3.904 -15.509 1.00 90.62 87 SER A CA 1
ATOM 636 C C . SER A 1 87 ? -2.844 -3.889 -14.006 1.00 90.62 87 SER A C 1
ATOM 638 O O . SER A 1 87 ? -2.214 -3.112 -13.293 1.00 90.62 87 SER A O 1
ATOM 640 N N . ARG A 1 88 ? -3.670 -4.803 -13.499 1.00 92.06 88 ARG A N 1
ATOM 641 C CA . ARG A 1 88 ? -3.979 -4.942 -12.074 1.00 92.06 88 ARG A CA 1
ATOM 642 C C . ARG A 1 88 ? -3.221 -6.098 -11.428 1.00 92.06 88 ARG A C 1
ATOM 644 O O . ARG A 1 88 ? -3.197 -7.212 -11.947 1.00 92.06 88 ARG A O 1
ATOM 651 N N . TYR A 1 89 ? -2.677 -5.837 -10.247 1.00 92.38 89 TYR A N 1
ATOM 652 C CA . TYR A 1 89 ? -2.068 -6.802 -9.340 1.00 92.38 89 TYR A CA 1
ATOM 653 C C . TYR A 1 89 ? -2.790 -6.765 -7.987 1.00 92.38 89 TYR A C 1
ATOM 655 O O . TYR A 1 89 ? -2.850 -5.725 -7.326 1.00 92.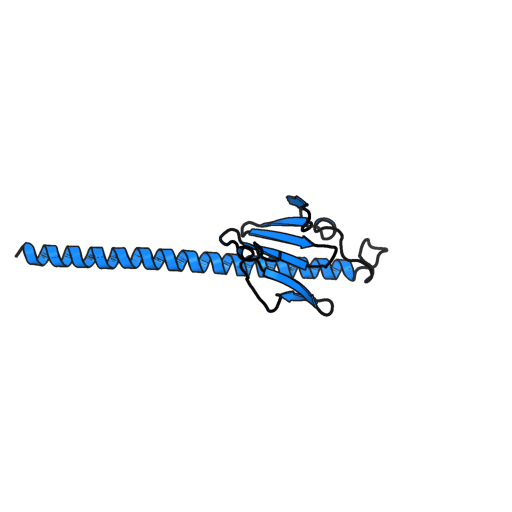38 89 TYR A O 1
ATOM 663 N N . ASP A 1 90 ? -3.360 -7.896 -7.569 1.00 92.19 90 ASP A N 1
ATOM 664 C CA . ASP A 1 90 ? -4.038 -8.007 -6.277 1.00 92.19 90 ASP A CA 1
ATOM 665 C C . ASP A 1 90 ? -3.070 -8.408 -5.160 1.00 92.19 90 ASP A C 1
ATOM 667 O O . ASP A 1 90 ? -2.332 -9.389 -5.242 1.00 92.19 90 ASP A O 1
ATOM 671 N N . THR A 1 91 ? -3.145 -7.675 -4.056 1.00 89.88 91 THR A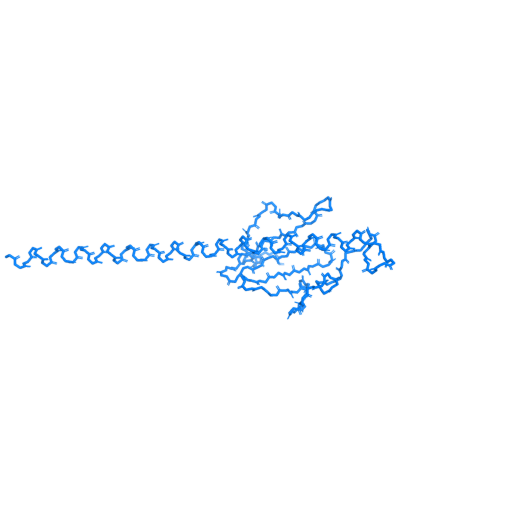 N 1
ATOM 672 C CA . THR A 1 91 ? -2.416 -7.936 -2.815 1.00 89.88 91 THR A CA 1
ATOM 673 C C . THR A 1 91 ? -3.404 -8.285 -1.695 1.00 89.88 91 THR A C 1
ATOM 675 O O . THR A 1 91 ? -4.603 -8.010 -1.800 1.00 89.88 91 THR A O 1
ATOM 678 N N . PRO A 1 92 ? -2.944 -8.839 -0.559 1.00 90.75 92 PRO A N 1
ATOM 679 C CA . PRO A 1 92 ? -3.811 -9.053 0.600 1.00 90.75 92 PRO A CA 1
ATOM 680 C C . PRO A 1 92 ? -4.464 -7.771 1.150 1.00 90.75 92 PRO A C 1
ATOM 682 O O . PRO A 1 92 ? -5.506 -7.861 1.802 1.00 90.75 92 PRO A O 1
ATOM 685 N N . TRP A 1 93 ? -3.867 -6.604 0.886 1.00 90.31 93 TRP A N 1
ATOM 686 C CA . TRP A 1 93 ? -4.251 -5.303 1.450 1.00 90.31 93 TRP A CA 1
ATOM 687 C C . TRP A 1 93 ? -5.061 -4.429 0.483 1.00 90.31 93 TRP A C 1
ATOM 689 O O . TRP A 1 93 ? -5.554 -3.375 0.872 1.00 90.31 93 TRP A O 1
ATOM 699 N N . GLY A 1 94 ? -5.220 -4.856 -0.770 1.00 91.12 94 GLY A N 1
ATOM 700 C CA . GLY A 1 94 ? -5.882 -4.084 -1.818 1.00 91.12 94 GLY A CA 1
ATOM 701 C C . GLY A 1 94 ? -5.349 -4.437 -3.199 1.00 91.12 94 GLY A C 1
ATOM 702 O O . GLY A 1 94 ? -4.729 -5.482 -3.378 1.00 91.12 94 GLY A O 1
ATOM 703 N N . ASN A 1 95 ? -5.573 -3.574 -4.178 1.00 92.12 95 ASN A N 1
ATOM 704 C CA . ASN A 1 95 ? -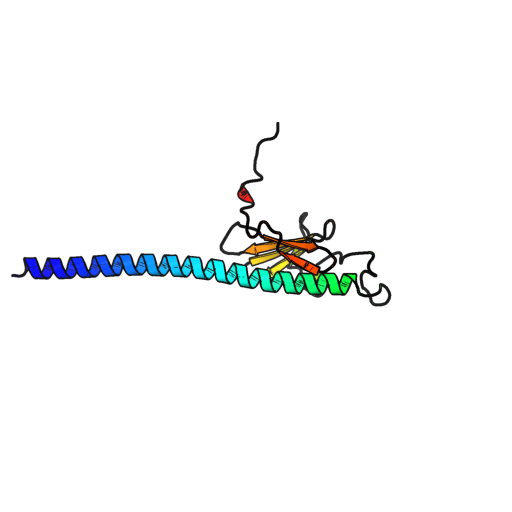5.100 -3.768 -5.543 1.00 92.12 95 ASN A CA 1
ATOM 705 C C . ASN A 1 95 ? -4.233 -2.601 -6.003 1.00 92.12 95 ASN A C 1
ATOM 707 O O . ASN A 1 95 ? -4.366 -1.475 -5.523 1.00 92.12 95 ASN A O 1
ATOM 711 N N . ILE A 1 96 ? -3.327 -2.912 -6.919 1.00 92.44 96 ILE A N 1
ATOM 712 C CA . ILE A 1 96 ? -2.399 -1.973 -7.531 1.00 92.44 96 ILE A CA 1
ATOM 713 C C . ILE A 1 96 ? -2.637 -2.039 -9.032 1.00 92.44 96 ILE A C 1
ATOM 715 O O . ILE A 1 96 ? -2.570 -3.123 -9.608 1.00 92.44 96 ILE A O 1
ATOM 719 N N . THR A 1 97 ? -2.934 -0.904 -9.648 1.00 92.19 97 THR A N 1
ATOM 720 C CA . THR A 1 97 ? -3.151 -0.794 -11.093 1.00 92.19 97 THR A CA 1
ATOM 721 C C . THR A 1 97 ? -2.030 0.031 -11.699 1.00 92.19 97 THR A C 1
ATOM 723 O O . THR A 1 97 ? -1.598 1.009 -11.100 1.00 92.19 97 THR A O 1
ATOM 726 N N . TYR A 1 98 ? -1.525 -0.391 -12.848 1.00 92.31 98 TYR A N 1
ATOM 727 C CA . TYR A 1 98 ? -0.454 0.274 -13.576 1.00 92.31 98 TYR A CA 1
ATOM 728 C C . TYR A 1 98 ? -0.940 0.664 -14.966 1.00 92.31 98 TYR A C 1
ATOM 730 O O . TYR A 1 98 ? -1.255 -0.223 -15.765 1.00 92.31 98 TYR A O 1
ATOM 738 N N . ASP A 1 99 ? -0.949 1.965 -15.234 1.00 90.12 99 ASP A N 1
ATOM 739 C CA . ASP A 1 99 ? -1.181 2.535 -16.557 1.00 90.12 99 ASP A CA 1
ATOM 740 C C . ASP A 1 99 ? 0.158 2.703 -17.287 1.00 90.12 99 ASP A C 1
ATOM 742 O O . ASP A 1 99 ? 1.108 3.247 -16.724 1.00 90.12 99 ASP A O 1
ATOM 746 N N . SER A 1 100 ? 0.246 2.228 -18.529 1.00 80.00 100 SER A N 1
ATOM 747 C CA . SER A 1 100 ? 1.435 2.351 -19.379 1.00 80.00 100 SER A CA 1
ATOM 748 C C . SER A 1 100 ? 1.444 3.614 -20.249 1.00 80.00 100 SER A C 1
ATOM 750 O O . SER A 1 100 ? 2.514 3.987 -20.733 1.00 80.00 100 SER A O 1
ATOM 752 N N . ASP A 1 101 ? 0.290 4.262 -20.470 1.00 77.88 101 ASP A N 1
ATOM 753 C CA . ASP A 1 101 ? 0.161 5.424 -21.367 1.00 77.88 101 ASP A CA 1
ATOM 754 C C . ASP A 1 101 ? 0.627 6.725 -20.694 1.00 77.88 101 ASP A C 1
ATOM 756 O O . ASP A 1 101 ? 1.353 7.524 -21.293 1.00 77.88 101 ASP A O 1
ATOM 760 N N . GLY A 1 102 ? 0.278 6.917 -19.422 1.00 72.69 102 GLY A N 1
ATOM 761 C CA . GLY A 1 102 ? 0.943 7.855 -18.523 1.00 72.69 102 GLY A CA 1
ATOM 762 C C . GLY A 1 102 ? 1.434 7.071 -17.315 1.00 72.69 102 GLY A C 1
ATOM 763 O O . GLY A 1 102 ? 0.606 6.826 -16.445 1.00 72.69 102 GLY A O 1
ATOM 764 N N . PRO A 1 103 ? 2.720 6.656 -17.243 1.00 75.69 103 PRO A N 1
ATOM 765 C CA . PRO A 1 103 ? 3.208 5.671 -16.281 1.00 75.69 103 PRO A CA 1
ATOM 766 C C . PRO A 1 103 ? 2.821 6.093 -14.864 1.00 75.69 103 PRO A C 1
ATOM 768 O O . PRO A 1 103 ? 3.445 6.959 -14.258 1.00 75.69 103 PRO A O 1
ATOM 771 N N . THR A 1 104 ? 1.748 5.503 -14.361 1.00 87.00 104 THR A N 1
ATOM 772 C CA . THR A 1 104 ? 1.135 5.865 -13.086 1.00 87.00 104 THR A CA 1
ATOM 773 C C . THR A 1 104 ? 0.727 4.573 -12.424 1.00 87.00 104 THR A C 1
ATOM 775 O O . THR A 1 104 ? 0.186 3.666 -13.060 1.00 87.00 104 THR A O 1
ATOM 778 N N . ILE A 1 105 ? 1.047 4.460 -11.142 1.00 90.50 105 ILE A N 1
ATOM 779 C CA . ILE A 1 105 ? 0.636 3.328 -10.328 1.00 90.50 105 ILE A CA 1
ATOM 780 C C . ILE A 1 105 ? -0.444 3.817 -9.374 1.00 90.50 105 ILE A C 1
ATOM 782 O O . ILE A 1 105 ? -0.166 4.586 -8.456 1.00 90.50 105 ILE A O 1
ATOM 786 N N . THR A 1 106 ? -1.664 3.336 -9.563 1.00 90.94 106 THR A N 1
ATOM 787 C CA . THR A 1 106 ? -2.808 3.637 -8.705 1.00 90.94 106 THR A CA 1
ATOM 788 C C . THR A 1 106 ? -2.949 2.557 -7.638 1.00 90.94 106 THR A C 1
ATOM 790 O O . THR A 1 106 ? -3.041 1.363 -7.928 1.00 90.94 106 THR A O 1
ATOM 793 N N . LEU A 1 107 ? -2.982 2.974 -6.378 1.00 91.81 107 LEU A N 1
ATOM 794 C CA . LEU A 1 107 ? -3.138 2.129 -5.200 1.00 91.81 107 LEU A CA 1
ATOM 795 C C . LEU A 1 107 ? -4.581 2.216 -4.713 1.00 91.81 107 LEU A C 1
ATOM 797 O O . LEU A 1 107 ? -5.069 3.313 -4.452 1.00 91.81 107 LEU A O 1
ATOM 801 N N . ARG A 1 108 ? -5.249 1.074 -4.535 1.00 91.62 108 ARG A N 1
ATOM 802 C CA . ARG A 1 108 ? -6.617 1.003 -4.001 1.00 91.62 108 ARG A CA 1
ATOM 803 C C . ARG A 1 108 ? -6.657 0.028 -2.808 1.00 91.62 108 ARG A C 1
ATOM 805 O O . ARG A 1 108 ? -6.469 -1.175 -3.016 1.00 91.62 108 ARG A O 1
ATOM 812 N N . PRO A 1 109 ? -6.876 0.487 -1.563 1.00 90.62 109 PRO A N 1
ATOM 813 C CA . PRO A 1 109 ? -6.917 -0.344 -0.373 1.00 90.62 109 PRO A CA 1
ATOM 814 C C . PRO A 1 109 ? -8.198 -1.166 -0.355 1.00 90.62 109 PRO A C 1
ATOM 816 O O . PRO A 1 109 ? -9.193 -0.847 -0.997 1.00 90.62 109 PRO A O 1
ATOM 819 N N . LYS A 1 110 ? -8.178 -2.274 0.378 1.00 89.06 110 LYS A N 1
ATOM 820 C CA . LYS A 1 110 ? -9.345 -3.150 0.477 1.00 89.06 110 LYS A CA 1
ATOM 821 C C . LYS A 1 110 ? -10.427 -2.576 1.394 1.00 89.06 110 LYS A C 1
ATOM 823 O O . LYS A 1 110 ? -11.606 -2.851 1.188 1.00 89.06 110 LYS A O 1
ATOM 828 N N . SER A 1 111 ? -10.017 -1.835 2.420 1.00 83.75 111 SER A N 1
ATOM 829 C CA . SER A 1 111 ? -10.895 -1.295 3.462 1.00 83.75 111 SER A CA 1
ATOM 830 C C . SER A 1 111 ? -11.476 0.093 3.168 1.00 83.75 111 SER A C 1
ATOM 832 O O . SER A 1 111 ? -12.368 0.516 3.900 1.00 83.75 111 SER A O 1
ATOM 834 N N . SER A 1 112 ? -11.017 0.790 2.120 1.00 80.50 112 SER A N 1
ATOM 835 C CA . SER A 1 112 ? -11.452 2.151 1.764 1.00 80.50 112 SER A CA 1
ATOM 836 C C . SER A 1 112 ? -11.606 2.311 0.243 1.00 80.50 112 SER A C 1
ATOM 838 O O . SER A 1 112 ? -11.001 1.565 -0.524 1.00 80.50 112 SER A O 1
ATOM 840 N N . SER A 1 113 ? -12.437 3.265 -0.191 1.00 79.50 113 SER A N 1
ATOM 841 C CA . SER A 1 113 ? -12.576 3.686 -1.594 1.00 79.50 113 SER A CA 1
ATOM 842 C C . SER A 1 113 ? -11.515 4.697 -2.036 1.00 79.50 113 SER A C 1
ATOM 844 O O . SER A 1 113 ? -11.407 4.973 -3.228 1.00 79.50 113 SER A O 1
ATOM 846 N N . GLU A 1 114 ? -10.723 5.222 -1.098 1.00 86.06 114 GLU A N 1
ATOM 847 C CA . GLU A 1 114 ? -9.652 6.166 -1.401 1.00 86.06 114 GLU A CA 1
ATOM 848 C C . GLU A 1 114 ? -8.577 5.534 -2.284 1.00 86.06 114 GLU A C 1
ATOM 850 O O . GLU A 1 114 ? -8.196 4.380 -2.102 1.00 86.06 114 GLU A O 1
ATOM 855 N N . THR A 1 115 ? -8.024 6.320 -3.192 1.00 88.12 115 THR A N 1
ATOM 856 C CA . THR A 1 115 ? -6.914 5.955 -4.058 1.00 88.12 115 THR A CA 1
ATOM 857 C C . THR A 1 115 ? -5.711 6.835 -3.791 1.00 88.12 115 THR A C 1
ATOM 859 O O . THR A 1 115 ? -5.835 7.958 -3.312 1.00 88.12 115 THR A O 1
ATOM 862 N N . ALA A 1 116 ? -4.523 6.311 -4.059 1.00 88.38 116 ALA A N 1
ATOM 863 C CA . ALA A 1 116 ? -3.301 7.100 -4.080 1.00 88.38 116 ALA A CA 1
ATOM 864 C C . ALA A 1 116 ? -2.531 6.781 -5.353 1.00 88.38 116 ALA A C 1
ATOM 866 O O . ALA A 1 116 ? -2.517 5.635 -5.799 1.00 88.38 116 ALA A O 1
ATOM 867 N N . GLU A 1 117 ? -1.864 7.779 -5.912 1.00 89.06 117 GLU A N 1
ATOM 868 C CA . GLU A 1 117 ? -1.087 7.620 -7.134 1.00 89.06 117 GLU A CA 1
ATOM 869 C C . GLU A 1 117 ? 0.406 7.713 -6.836 1.00 89.06 117 GLU A C 1
ATOM 871 O O . GLU A 1 117 ? 0.862 8.552 -6.054 1.00 89.06 117 GLU A O 1
ATOM 876 N N . ILE A 1 118 ? 1.174 6.834 -7.469 1.00 87.81 118 ILE A N 1
ATOM 877 C CA . ILE A 1 118 ? 2.623 6.937 -7.574 1.00 87.81 118 ILE A CA 1
ATOM 878 C C . ILE A 1 118 ? 2.935 7.341 -9.006 1.00 87.81 118 ILE A C 1
ATOM 880 O O . ILE A 1 118 ? 2.592 6.629 -9.953 1.00 87.81 118 ILE A O 1
ATOM 884 N N . THR A 1 119 ? 3.610 8.474 -9.142 1.00 85.44 119 THR A N 1
ATOM 885 C CA . THR A 1 119 ? 4.088 9.005 -10.414 1.00 85.44 119 THR A CA 1
ATOM 886 C C . THR A 1 119 ? 5.601 8.842 -10.497 1.00 85.44 119 THR A C 1
ATOM 888 O O . THR A 1 119 ? 6.287 8.613 -9.498 1.00 85.44 119 THR A O 1
ATOM 891 N N . PHE A 1 120 ? 6.144 8.929 -11.707 1.00 81.44 120 PHE A N 1
ATOM 892 C CA . PHE A 1 120 ? 7.586 8.869 -11.934 1.00 81.44 120 PHE A CA 1
ATOM 893 C C . PHE A 1 120 ? 8.115 10.263 -12.265 1.00 81.44 120 PHE A C 1
ATOM 895 O O . PHE A 1 120 ? 8.335 10.600 -13.427 1.00 81.44 120 PHE A O 1
ATOM 902 N N . GLU A 1 121 ? 8.307 11.096 -11.245 1.00 68.94 121 GLU A N 1
ATOM 903 C CA . GLU A 1 121 ? 8.977 12.389 -11.407 1.00 68.94 121 GLU A CA 1
ATOM 904 C C . GLU A 1 121 ? 10.501 12.182 -11.490 1.00 68.94 121 GLU A C 1
ATOM 906 O O . GLU A 1 121 ? 11.090 11.419 -10.722 1.00 68.94 121 GLU A O 1
ATOM 911 N N . ASP A 1 122 ? 11.160 12.826 -12.459 1.00 64.56 122 ASP A N 1
ATOM 912 C CA . ASP A 1 122 ? 12.621 12.787 -12.653 1.00 64.56 122 ASP A CA 1
ATOM 913 C C . ASP A 1 122 ? 13.245 11.370 -12.712 1.00 64.56 122 ASP A C 1
ATOM 915 O O . ASP A 1 122 ? 14.417 11.152 -12.385 1.00 64.56 122 ASP A O 1
ATOM 919 N N . GLY A 1 123 ? 12.470 10.370 -13.144 1.00 70.44 123 GLY A N 1
ATOM 920 C CA . GLY A 1 123 ? 12.931 8.986 -13.276 1.00 70.44 123 GLY A CA 1
ATOM 921 C C . GLY A 1 123 ? 13.092 8.236 -11.948 1.00 70.44 123 GLY A C 1
ATOM 922 O O . GLY A 1 123 ? 13.889 7.286 -11.878 1.00 70.44 123 GLY A O 1
ATOM 923 N N . SER A 1 124 ? 12.360 8.657 -10.911 1.00 79.06 124 SER A N 1
ATOM 924 C CA . SER A 1 124 ? 12.179 7.936 -9.646 1.00 79.06 124 SER A CA 1
ATOM 925 C C . SER A 1 124 ? 10.691 7.880 -9.276 1.00 79.06 124 SER A C 1
ATOM 927 O O . SER A 1 124 ? 9.994 8.871 -9.469 1.00 79.06 124 SER A O 1
ATOM 929 N N . PRO A 1 125 ? 10.184 6.759 -8.734 1.00 85.62 125 PRO A N 1
ATOM 930 C CA . PRO A 1 125 ? 8.816 6.715 -8.229 1.00 85.62 125 PRO A CA 1
ATOM 931 C C . PRO A 1 125 ? 8.664 7.641 -7.015 1.00 85.62 125 PRO A C 1
ATOM 933 O O . PRO A 1 125 ? 9.507 7.627 -6.113 1.00 85.62 125 PRO A O 1
ATOM 936 N N . SER A 1 126 ? 7.584 8.413 -6.965 1.00 85.12 126 SER A N 1
ATOM 937 C CA . SER A 1 126 ? 7.190 9.244 -5.828 1.00 85.12 126 SER A CA 1
ATOM 938 C C . SER A 1 126 ? 5.676 9.180 -5.629 1.00 85.12 126 SER A C 1
ATOM 940 O O . SER A 1 126 ? 4.914 8.998 -6.573 1.00 85.12 126 SER A O 1
ATOM 942 N N . LEU A 1 127 ? 5.224 9.304 -4.379 1.00 84.00 127 LEU A N 1
ATOM 943 C CA . LEU A 1 127 ? 3.797 9.476 -4.103 1.00 84.00 127 LEU A CA 1
ATOM 944 C C . LEU A 1 127 ? 3.358 10.860 -4.574 1.00 84.00 127 LEU A C 1
ATOM 946 O O . LEU A 1 127 ? 4.006 11.856 -4.237 1.00 84.00 127 LEU A O 1
ATOM 950 N N . ALA A 1 128 ? 2.231 10.922 -5.277 1.00 82.50 128 ALA A N 1
ATOM 951 C CA . ALA A 1 128 ? 1.619 12.178 -5.667 1.00 82.50 128 ALA A CA 1
ATOM 952 C C . ALA A 1 128 ? 1.352 13.045 -4.426 1.00 82.50 128 ALA A C 1
ATOM 954 O O . ALA A 1 128 ? 0.911 12.568 -3.376 1.00 82.50 128 ALA A O 1
ATOM 955 N N . SER A 1 129 ? 1.603 14.349 -4.550 1.00 64.56 129 SER A N 1
ATOM 956 C CA . SER A 1 129 ? 1.496 15.306 -3.437 1.00 64.56 129 SER A CA 1
ATOM 957 C C . SER A 1 129 ? 0.100 15.388 -2.790 1.00 64.56 129 SER A C 1
ATOM 959 O O . SER A 1 129 ? -0.014 15.878 -1.666 1.00 64.56 129 SER A O 1
ATOM 961 N N . GLY A 1 130 ? -0.940 14.879 -3.464 1.00 67.56 130 GLY A N 1
ATOM 962 C CA . GLY A 1 130 ? -2.313 14.766 -2.958 1.00 67.56 130 GLY A CA 1
ATOM 963 C C . GLY A 1 130 ? -2.560 13.601 -1.990 1.00 67.56 130 GLY A C 1
ATOM 964 O O . GLY A 1 130 ? -3.556 13.619 -1.273 1.00 67.56 130 GLY A O 1
ATOM 965 N N . GLY A 1 131 ? -1.646 12.628 -1.898 1.00 79.75 131 GLY A N 1
ATOM 966 C CA . GLY A 1 131 ? -1.785 11.482 -0.998 1.00 79.75 131 GLY A CA 1
ATOM 967 C C . GLY A 1 131 ? -2.974 10.582 -1.349 1.00 79.75 131 GLY A C 1
ATOM 968 O O . GLY A 1 131 ? -3.130 10.195 -2.500 1.00 79.75 131 GLY A O 1
ATOM 969 N N . TRP A 1 132 ? -3.766 10.216 -0.336 1.00 84.38 132 TRP A N 1
ATOM 970 C CA . TRP A 1 132 ? -4.984 9.417 -0.497 1.00 84.38 132 TRP A CA 1
ATOM 971 C C . TRP A 1 132 ? -6.184 10.337 -0.765 1.00 84.38 132 TRP A C 1
ATOM 973 O O . TRP A 1 132 ? -6.475 11.203 0.062 1.00 84.38 132 TRP A O 1
ATOM 983 N N . SER A 1 133 ? -6.881 10.141 -1.881 1.00 80.31 133 SER A N 1
ATOM 984 C CA . SER A 1 133 ? -8.073 10.892 -2.297 1.00 80.31 133 SER A CA 1
ATOM 985 C C . SER A 1 133 ? -9.240 9.954 -2.587 1.00 80.31 133 SER A C 1
ATOM 987 O O . SER A 1 133 ? -9.038 8.866 -3.106 1.00 80.31 133 SER A O 1
ATOM 989 N N . ASP A 1 134 ? -10.469 10.351 -2.263 1.00 73.69 134 ASP A N 1
ATOM 990 C CA . ASP A 1 134 ? -11.651 9.544 -2.574 1.00 73.69 134 ASP A CA 1
ATOM 991 C C . ASP A 1 134 ? -12.083 9.766 -4.031 1.00 73.69 134 ASP A C 1
ATOM 993 O O . ASP A 1 134 ? -12.522 10.853 -4.395 1.00 73.69 134 ASP A O 1
ATOM 997 N N . ASP A 1 135 ? -11.970 8.725 -4.859 1.00 61.19 135 ASP A N 1
ATOM 998 C CA . ASP A 1 135 ? -12.348 8.729 -6.286 1.00 61.19 135 ASP A CA 1
ATOM 999 C C . ASP A 1 135 ? -13.872 8.867 -6.501 1.00 61.19 135 ASP A C 1
ATOM 1001 O O . ASP A 1 135 ? -14.354 8.919 -7.632 1.00 61.19 135 ASP A O 1
ATOM 1005 N N . SER A 1 136 ? -14.669 8.894 -5.425 1.00 52.47 136 SER A N 1
ATOM 1006 C CA . SER A 1 136 ? -16.130 8.996 -5.512 1.00 52.47 136 SER A CA 1
ATOM 1007 C C . SER A 1 136 ? -16.645 10.387 -5.924 1.00 52.47 136 SER A C 1
ATOM 1009 O O . SER A 1 136 ? -17.842 10.528 -6.188 1.00 52.47 136 SER A O 1
ATOM 1011 N N . ASP A 1 137 ? -15.758 11.384 -6.048 1.00 48.81 137 ASP A N 1
ATOM 1012 C CA . ASP A 1 137 ? -16.093 12.761 -6.443 1.00 48.81 137 ASP A CA 1
ATOM 1013 C C . ASP A 1 137 ? -15.973 13.038 -7.962 1.00 48.81 137 ASP A C 1
ATOM 1015 O O . ASP A 1 137 ? -16.358 14.118 -8.410 1.00 48.81 137 ASP A O 1
ATOM 1019 N N . ASP A 1 138 ? -15.531 12.082 -8.797 1.00 49.19 138 ASP A N 1
ATOM 1020 C CA . ASP A 1 138 ? -15.497 12.258 -10.269 1.00 49.19 138 ASP A CA 1
ATOM 1021 C C . ASP A 1 138 ? -16.812 11.816 -10.945 1.00 49.19 138 ASP A C 1
ATOM 1023 O O . ASP A 1 138 ? -16.876 11.026 -11.889 1.00 49.19 138 ASP A O 1
ATOM 1027 N N . GLY A 1 139 ? -17.917 12.299 -10.373 1.00 51.62 139 GLY A N 1
ATOM 1028 C CA . GLY A 1 139 ? -19.277 11.847 -10.647 1.00 51.62 139 GLY A CA 1
ATOM 1029 C C . GLY A 1 139 ? -20.303 12.970 -10.760 1.00 51.62 139 GLY A C 1
ATOM 1030 O O . GLY A 1 139 ? -21.409 12.831 -10.242 1.00 51.62 139 GLY A O 1
ATOM 1031 N N . GLY A 1 140 ? -19.976 14.051 -11.476 1.00 48.31 140 GLY A N 1
ATOM 1032 C CA . GLY A 1 140 ? -20.979 14.854 -12.187 1.00 48.31 140 GLY A CA 1
ATOM 1033 C C . GLY A 1 140 ? -21.060 16.341 -11.840 1.00 48.31 140 GLY A C 1
ATOM 1034 O O . GLY A 1 140 ? -21.687 16.725 -10.860 1.00 48.31 140 GLY A O 1
ATOM 1035 N N . ASN A 1 141 ? -20.567 17.193 -12.743 1.00 45.44 141 ASN A N 1
ATOM 1036 C CA . ASN A 1 141 ? -21.410 18.113 -13.523 1.00 45.44 141 ASN A CA 1
ATOM 1037 C C . ASN A 1 141 ? -20.541 18.946 -14.473 1.00 45.44 141 ASN A C 1
ATOM 1039 O O . ASN A 1 141 ? -19.770 19.800 -14.041 1.00 45.44 141 ASN A O 1
ATOM 1043 N N . GLY A 1 142 ? -20.735 18.744 -15.771 1.00 43.00 142 GLY A N 1
ATOM 1044 C CA . GLY A 1 142 ? -20.128 19.542 -16.827 1.00 43.00 142 GLY A CA 1
ATOM 1045 C C . GLY A 1 142 ? -20.905 19.362 -18.122 1.00 43.00 142 GLY A C 1
ATOM 1046 O O . GLY A 1 142 ? -20.364 18.788 -19.053 1.00 43.00 142 GLY A O 1
ATOM 1047 N N . GLU A 1 143 ? -22.169 19.805 -18.085 1.00 40.97 143 GLU A N 1
ATOM 1048 C CA . GLU A 1 143 ? -23.066 20.165 -19.208 1.00 40.97 143 GLU A CA 1
ATOM 1049 C C . GLU A 1 143 ? -23.335 19.139 -20.328 1.00 40.97 143 GLU A C 1
ATOM 1051 O O . GLU A 1 143 ? -22.441 18.824 -21.141 1.00 40.97 143 GLU A O 1
#

Secondary structure (DSSP, 8-state):
-HHHHHHHHHHHHHHHHHHHHHHHHHHHHHHHHHHHHHHHHHHHHHHHHHHHHHTS-GGGTS-TTT---SSGGGGT----EEETTEEEEEETTEEEEEETTTTEEEEEESS-SEEEEEEEETTEEEEEEEEEEEGGG-S----

Sequence (143 aa):
MGQQQLLLLVLGIVIVGLAVVAGISAFEDNQQKSEKDALVNEGMRIGTDVMANYKKPEQLGGGGEESYPSSLKDVGYDVTGENSEGSRYDTPWGNITYDSDGPTITLRPKSSSETAEITFEDGSPSLASGGWSDDSDDGGNGE

Foldseek 3Di:
DVVVVVVVVVVVVVVVVVVVVVVVVVVLVVLLVVLLVVQVVVLQVLQVLQLVQCCDCVVVVGNNVPFTDQASVSSPADFPDQDPQGTWHDDPFFIWHADRVQGKIWTQGPSDQWIWIWHQDPSHTDTDPVGTDRPPPVDDDDD

pLDDT: mean 85.32, std 11.63, range [40.97, 97.06]

Radius of gyration: 23.09 Å; chains: 1; bounding box: 49×32×77 Å